Protein AF-A0A962D703-F1 (afdb_monomer)

Radius of gyration: 37.13 Å; Cα contacts (8 Å, |Δi|>4): 182; chains: 1; bounding box: 87×56×111 Å

pLDDT: mean 84.3, std 17.63, range [35.53, 98.06]

Solvent-accessible surface area (backbone atoms only — not comparable to full-atom values): 10700 Å² total; per-residue (Å²): 137,82,91,79,90,77,92,74,90,76,80,84,73,82,83,79,80,81,77,75,77,74,80,78,78,78,74,79,71,78,76,78,73,70,77,76,71,53,93,54,51,78,50,47,70,94,54,87,57,86,55,44,59,60,55,74,54,77,71,56,49,80,66,53,48,50,53,48,51,54,49,54,49,58,37,63,40,61,44,37,59,68,88,46,100,51,66,92,37,37,74,44,59,63,52,34,76,64,50,27,58,38,53,37,25,52,51,61,36,81,52,53,75,51,93,36,51,86,43,64,65,55,35,54,80,54,73,48,57,40,88,42,68,96,78,53,52,76,26,69,33,88,98,52,42,54,44,60,26,60,32,44,43,92,97,43,79,39,77,46,87,77,63,49,82,87,131

Sequence (167 aa):
MAICAMLGLFLAQPAQSDAGSAPASVARQPVAKPDPLPAGGGLTHGLSNQNAFAMPSPNLSGADLRTFAIGNRLFNTRWITAPASVQQFDGLGPTFNRNACSGCHLRDGRGRPPAGPHEPLDSSLLRVSLPGSNGSAPVAVPGYGWQINDRAIEGVPAEARIRIHWV

Mean predicted aligned error: 12.63 Å

Secondary structure (DSSP, 8-state):
------------PPPP-----PPP-------PPPPPPPTTGGG--S--STTGGGSPPTT--HHHHHHHHHHHHHHHPPPBPSSPSSGGGB---SEES-SSHHHHSGGGS-----SSTTS--SS---B--BPPSTT--SBPBTTTBTB---EE-TTS--S--------

Structure (mmCIF, N/CA/C/O backbone):
data_AF-A0A962D703-F1
#
_entry.id   AF-A0A962D703-F1
#
loop_
_atom_site.group_PDB
_atom_site.id
_atom_site.type_symbol
_atom_site.label_atom_id
_atom_site.label_alt_id
_atom_site.label_comp_id
_atom_site.label_asym_id
_atom_site.label_entity_id
_atom_site.label_seq_id
_atom_site.pdbx_PDB_ins_code
_atom_site.Cartn_x
_atom_site.Cartn_y
_atom_site.Cartn_z
_atom_site.occupancy
_atom_site.B_iso_or_equiv
_atom_site.auth_seq_id
_atom_site.auth_comp_id
_atom_site.auth_asym_id
_atom_site.auth_atom_id
_atom_site.pdbx_PDB_model_num
ATOM 1 N N . MET A 1 1 ? -66.305 -22.303 -90.348 1.00 40.12 1 MET A N 1
ATOM 2 C CA . MET A 1 1 ? -66.438 -23.609 -91.023 1.00 40.12 1 MET A CA 1
ATOM 3 C C . MET A 1 1 ? -65.872 -24.663 -90.083 1.00 40.12 1 MET A C 1
ATOM 5 O O . MET A 1 1 ? -64.759 -24.473 -89.622 1.00 40.12 1 MET A O 1
ATOM 9 N N . ALA A 1 2 ? -66.681 -25.679 -89.768 1.00 44.78 2 ALA A N 1
ATOM 10 C CA . ALA A 1 2 ? -66.354 -26.926 -89.065 1.00 44.78 2 ALA A C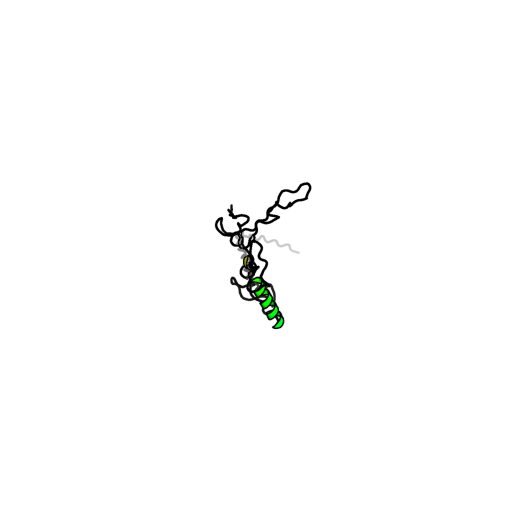A 1
ATOM 11 C C . ALA A 1 2 ? -65.736 -26.841 -87.651 1.00 44.78 2 ALA A C 1
ATOM 13 O O . ALA A 1 2 ? -64.527 -26.894 -87.453 1.00 44.78 2 ALA A O 1
ATOM 14 N N . ILE A 1 3 ? -66.638 -26.835 -86.667 1.00 35.53 3 ILE A N 1
ATOM 15 C CA . ILE A 1 3 ? -66.447 -27.468 -85.358 1.00 35.53 3 ILE A CA 1
ATOM 16 C C . ILE A 1 3 ? -66.307 -28.978 -85.610 1.00 35.53 3 ILE A C 1
ATOM 18 O O . ILE A 1 3 ? -67.204 -29.567 -86.211 1.00 35.53 3 ILE A O 1
ATOM 22 N N . CYS A 1 4 ? -65.216 -29.602 -85.164 1.00 38.44 4 CYS A N 1
ATOM 23 C CA . CYS A 1 4 ? -65.094 -31.058 -85.115 1.00 38.44 4 CYS A CA 1
ATOM 24 C C . CYS A 1 4 ? -64.735 -31.463 -83.685 1.00 38.44 4 CYS A C 1
ATOM 26 O O . CYS A 1 4 ? -63.622 -31.241 -83.211 1.00 38.44 4 CYS A O 1
ATOM 28 N N . ALA A 1 5 ? -65.737 -31.989 -82.988 1.00 42.56 5 ALA A N 1
ATOM 29 C CA . ALA A 1 5 ? -65.605 -32.614 -81.688 1.00 42.56 5 ALA A CA 1
A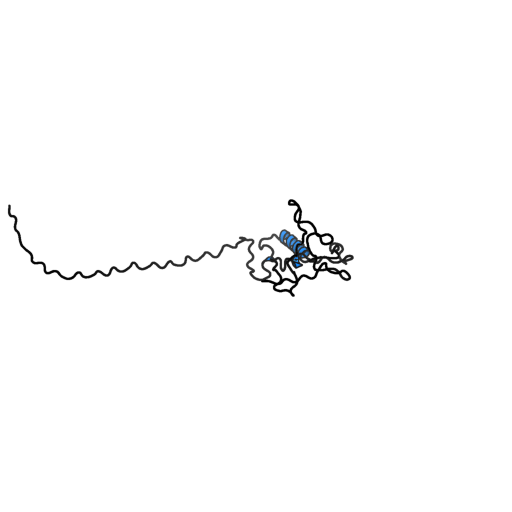TOM 30 C C . ALA A 1 5 ? -64.977 -34.000 -81.861 1.00 42.56 5 ALA A C 1
ATOM 32 O O . ALA A 1 5 ? -65.468 -34.783 -82.671 1.00 42.56 5 ALA A O 1
ATOM 33 N N . MET A 1 6 ? -63.965 -34.336 -81.060 1.00 45.03 6 MET A N 1
ATOM 34 C CA . MET A 1 6 ? -63.690 -35.731 -80.726 1.00 45.03 6 MET A CA 1
ATOM 35 C C . MET A 1 6 ? -63.388 -35.883 -79.239 1.00 45.03 6 MET A C 1
ATOM 37 O O . MET A 1 6 ? -62.447 -35.320 -78.686 1.00 45.03 6 MET A O 1
ATOM 41 N N . LEU A 1 7 ? -64.281 -36.658 -78.634 1.00 48.16 7 LEU A N 1
ATOM 42 C CA . LEU A 1 7 ? -64.272 -37.211 -77.295 1.00 48.16 7 LEU A CA 1
ATOM 43 C C . LEU A 1 7 ? -63.045 -38.129 -77.154 1.00 48.16 7 LEU A C 1
ATOM 45 O O . LEU A 1 7 ? -62.994 -39.196 -77.762 1.00 48.16 7 LEU A O 1
ATOM 49 N N . GLY A 1 8 ? -62.052 -37.710 -76.372 1.00 44.00 8 GLY A N 1
ATOM 50 C CA . GLY A 1 8 ? -60.909 -38.537 -75.989 1.00 44.00 8 GLY A CA 1
ATOM 51 C C . GLY A 1 8 ? -61.083 -39.037 -74.560 1.00 44.00 8 GLY A C 1
ATOM 52 O O . GLY A 1 8 ? -60.985 -38.258 -73.616 1.00 44.00 8 GLY A O 1
ATOM 53 N N . LEU A 1 9 ? -61.359 -40.331 -74.412 1.00 45.44 9 LEU A N 1
ATOM 54 C CA . LEU A 1 9 ? -61.394 -41.054 -73.143 1.00 45.44 9 LEU A CA 1
ATOM 55 C C . LEU A 1 9 ? -59.988 -41.047 -72.515 1.00 45.44 9 LEU A C 1
ATOM 57 O O . LEU A 1 9 ? -59.121 -41.812 -72.929 1.00 45.44 9 LEU A O 1
ATOM 61 N N . PHE A 1 10 ? -59.753 -40.177 -71.532 1.00 45.44 10 PHE A N 1
ATOM 62 C CA . PHE A 1 10 ? -58.513 -40.166 -70.756 1.00 45.44 10 PHE A CA 1
ATOM 63 C C . PHE A 1 10 ? -58.664 -41.050 -69.517 1.00 45.44 10 PHE A C 1
ATOM 65 O O . PHE A 1 10 ? -59.371 -40.716 -68.567 1.00 45.44 10 PHE A O 1
ATOM 72 N N . LEU A 1 11 ? -57.979 -42.194 -69.540 1.00 44.59 11 LEU A N 1
ATOM 73 C CA . LEU A 1 11 ? -57.711 -43.006 -68.358 1.00 44.59 11 LEU A CA 1
ATOM 74 C C . LEU A 1 11 ? -56.789 -42.203 -67.430 1.00 44.59 11 LEU A C 1
ATOM 76 O O . LEU A 1 11 ? -55.675 -41.847 -67.814 1.00 44.59 11 LEU A O 1
ATOM 80 N N . ALA A 1 12 ? -57.259 -41.896 -66.223 1.00 43.34 12 ALA A N 1
ATOM 81 C CA . ALA A 1 12 ? -56.469 -41.203 -65.214 1.00 43.34 12 ALA A CA 1
ATOM 82 C C . ALA A 1 12 ? -55.300 -42.095 -64.759 1.00 43.34 12 ALA A C 1
ATOM 84 O O . ALA A 1 12 ? -55.505 -43.113 -64.099 1.00 43.34 12 ALA A O 1
ATOM 85 N N . GLN A 1 13 ? -54.071 -41.718 -65.118 1.00 52.03 13 GLN A N 1
ATOM 86 C CA . GLN A 1 13 ? -52.864 -42.273 -64.507 1.00 52.03 13 GLN A CA 1
ATOM 87 C C . GLN A 1 13 ? -52.641 -41.603 -63.140 1.00 52.03 13 GLN A C 1
ATOM 89 O O . GLN A 1 13 ? -52.874 -40.397 -63.015 1.00 52.03 13 GLN A O 1
ATOM 94 N N . PRO A 1 14 ? -52.205 -42.345 -62.107 1.00 45.25 14 PRO A N 1
ATOM 95 C CA . PRO A 1 14 ? -51.942 -41.761 -60.801 1.00 45.25 14 PRO A CA 1
ATOM 96 C C . PRO A 1 14 ? -50.762 -40.790 -60.894 1.00 45.25 14 PRO A C 1
ATOM 98 O O . PRO A 1 14 ? -49.758 -41.070 -61.551 1.00 45.25 14 PRO A O 1
ATOM 101 N N . ALA A 1 15 ? -50.907 -39.643 -60.231 1.00 49.22 15 ALA A N 1
ATOM 102 C CA . ALA A 1 15 ? -49.885 -38.614 -60.140 1.00 49.22 15 ALA A CA 1
ATOM 103 C C . ALA A 1 15 ? -48.590 -39.200 -59.555 1.00 49.22 15 ALA A C 1
ATOM 105 O O . ALA A 1 15 ? -48.575 -39.695 -58.427 1.00 49.22 15 ALA A O 1
ATOM 106 N N . GLN A 1 16 ? -47.508 -39.144 -60.330 1.00 51.03 16 GLN A N 1
ATOM 107 C CA . GLN A 1 16 ? -46.164 -39.377 -59.817 1.00 51.03 16 GLN A CA 1
ATOM 108 C C . GLN A 1 16 ? -45.813 -38.178 -58.936 1.00 51.03 16 GLN A C 1
ATOM 110 O O . GLN A 1 16 ? -45.828 -37.036 -59.386 1.00 51.03 16 GLN A O 1
ATOM 115 N N . SER A 1 17 ? -45.584 -38.431 -57.651 1.00 52.34 17 SER A N 1
ATOM 116 C CA . SER A 1 17 ? -45.113 -37.415 -56.721 1.00 52.34 17 SER A CA 1
ATOM 117 C C . SER A 1 17 ? -43.660 -37.087 -57.053 1.00 52.34 17 SER A C 1
ATOM 119 O O . SER A 1 17 ? -42.767 -37.880 -56.741 1.00 52.34 17 SER A O 1
ATOM 121 N N . ASP A 1 18 ? -43.425 -35.929 -57.662 1.00 48.00 18 ASP A N 1
ATOM 122 C CA . ASP A 1 18 ? -42.088 -35.358 -57.783 1.00 48.00 18 ASP A CA 1
ATOM 123 C C . ASP A 1 18 ? -41.572 -35.050 -56.374 1.00 48.00 18 ASP A C 1
ATOM 125 O O . ASP A 1 18 ? -41.954 -34.066 -55.734 1.00 48.00 18 ASP A O 1
ATOM 129 N N . ALA A 1 19 ? -40.722 -35.937 -55.858 1.00 47.38 19 ALA A N 1
ATOM 130 C CA . ALA A 1 19 ? -39.962 -35.694 -54.647 1.00 47.38 19 ALA A CA 1
ATOM 131 C C . ALA A 1 19 ? -38.994 -34.535 -54.923 1.00 47.38 19 ALA A C 1
ATOM 133 O O . ALA A 1 19 ? -37.887 -34.732 -55.421 1.00 47.38 19 ALA A O 1
ATOM 134 N N . GLY A 1 20 ? -39.438 -33.313 -54.629 1.00 44.25 20 GLY A N 1
ATOM 135 C CA . GLY A 1 20 ? -38.598 -32.126 -54.667 1.00 44.25 20 GLY A CA 1
ATOM 136 C C . GLY A 1 20 ? -37.383 -32.335 -53.769 1.00 44.25 20 GLY A C 1
ATOM 137 O O . GLY A 1 20 ? -37.509 -32.451 -52.550 1.00 44.25 20 GLY A O 1
ATOM 138 N N . SER A 1 21 ? -36.198 -32.404 -54.371 1.00 56.66 21 SER A N 1
ATOM 139 C CA . SER A 1 21 ? -34.938 -32.410 -53.639 1.00 56.66 21 SER A CA 1
ATOM 140 C C . SER A 1 21 ? -34.839 -31.115 -52.837 1.00 56.66 21 SER A C 1
ATOM 142 O O . SER A 1 21 ? -34.785 -30.028 -53.418 1.00 56.66 21 SER A O 1
ATOM 144 N N . ALA A 1 22 ? -34.831 -31.225 -51.508 1.00 54.69 22 ALA A N 1
ATOM 145 C CA . ALA A 1 22 ? -34.565 -30.095 -50.630 1.00 54.69 22 ALA A CA 1
ATOM 146 C C . ALA A 1 22 ? -33.253 -29.404 -51.056 1.00 54.69 22 ALA A C 1
ATOM 148 O O . ALA A 1 22 ? -32.290 -30.101 -51.396 1.00 54.69 22 ALA A O 1
ATOM 149 N N . PRO A 1 23 ? -33.179 -28.059 -51.053 1.00 51.66 23 PRO A N 1
ATOM 150 C CA . PRO A 1 23 ? -31.940 -27.378 -51.388 1.00 51.66 23 PRO A CA 1
ATOM 151 C C . PRO A 1 23 ? -30.864 -27.803 -50.388 1.00 51.66 23 PRO A C 1
ATOM 153 O O . PRO A 1 23 ? -31.074 -27.750 -49.174 1.00 51.66 23 PRO A O 1
ATOM 156 N N . ALA A 1 24 ? -29.718 -28.246 -50.907 1.00 60.62 24 ALA A N 1
ATOM 157 C CA . ALA A 1 24 ? -28.566 -28.584 -50.088 1.00 60.62 24 ALA A CA 1
ATOM 158 C C . ALA A 1 24 ? -28.235 -27.388 -49.187 1.00 60.62 24 ALA A C 1
ATOM 160 O O . ALA A 1 24 ? -27.993 -26.279 -49.672 1.00 60.62 24 ALA A O 1
ATOM 161 N N . SER A 1 25 ? -28.249 -27.599 -47.869 1.00 59.47 25 SER A N 1
ATOM 162 C CA . SER A 1 25 ? -27.827 -26.575 -46.925 1.00 59.47 25 SER A CA 1
ATOM 163 C C . SER A 1 25 ? -26.371 -26.233 -47.225 1.00 59.47 25 SER A C 1
ATOM 165 O O . SER A 1 25 ? -25.4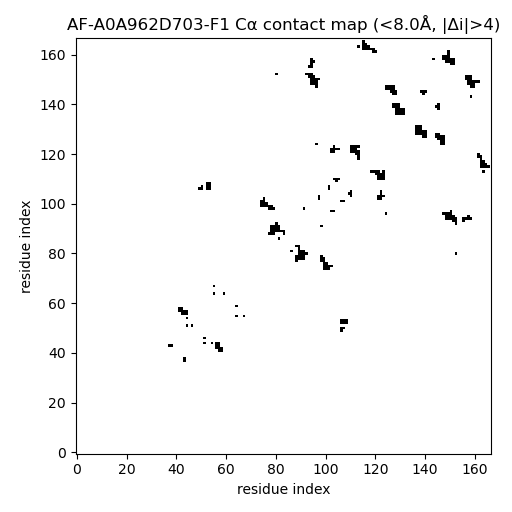85 -27.064 -47.018 1.00 59.47 25 SER A O 1
ATOM 167 N N . VAL A 1 26 ? -26.112 -25.022 -47.715 1.00 59.97 26 VAL A N 1
ATOM 168 C CA . VAL A 1 26 ? -24.750 -24.493 -47.775 1.00 59.97 26 VAL A CA 1
ATOM 169 C C . VAL A 1 26 ? -24.280 -24.387 -46.331 1.00 59.97 26 VAL A C 1
ATOM 171 O O . VAL A 1 26 ? -24.700 -23.495 -45.592 1.00 59.97 26 VAL A O 1
ATOM 174 N N . ALA A 1 27 ? -23.457 -25.343 -45.904 1.00 62.00 27 ALA A N 1
ATOM 175 C CA . ALA A 1 27 ? -22.803 -25.277 -44.613 1.00 62.00 27 ALA A CA 1
ATOM 176 C C . ALA A 1 27 ? -22.043 -23.948 -44.557 1.00 62.00 27 ALA A C 1
ATOM 178 O O . ALA A 1 27 ? -21.175 -23.688 -45.395 1.00 62.00 27 ALA A O 1
ATOM 179 N N . ARG A 1 28 ? -22.397 -23.081 -43.600 1.00 62.53 28 ARG A N 1
ATOM 180 C CA . ARG A 1 28 ? -21.613 -21.878 -43.320 1.00 62.53 28 ARG A CA 1
ATOM 181 C C . ARG A 1 28 ? -20.213 -22.342 -42.943 1.00 62.53 28 ARG A C 1
ATOM 183 O O . ARG A 1 28 ? -20.011 -22.871 -41.853 1.00 62.53 28 ARG A O 1
ATOM 190 N N . GLN A 1 29 ? -19.268 -22.152 -43.858 1.00 57.84 29 GLN A N 1
ATOM 191 C CA . GLN A 1 29 ? -17.848 -22.227 -43.550 1.00 57.84 29 GLN A CA 1
ATOM 192 C C . GLN A 1 29 ? -17.607 -21.288 -42.360 1.00 57.84 29 GLN A C 1
ATOM 194 O O . GLN A 1 29 ? -18.036 -20.128 -42.424 1.00 57.84 29 GLN A O 1
ATOM 199 N N . PRO A 1 30 ? -16.999 -21.755 -41.257 1.00 58.28 30 PRO A N 1
ATOM 200 C CA . PRO A 1 30 ? -16.626 -20.856 -40.185 1.00 58.28 30 PRO A CA 1
ATOM 201 C C . PRO A 1 30 ? -15.665 -19.833 -40.781 1.00 58.28 30 PRO A C 1
ATOM 203 O O . PRO A 1 30 ? -14.587 -20.181 -41.258 1.00 58.28 30 PRO A O 1
ATOM 206 N N . VAL A 1 31 ? -16.084 -18.567 -40.801 1.00 65.19 31 VAL A N 1
ATOM 207 C CA . VAL A 1 31 ? -15.182 -17.464 -41.122 1.00 65.19 31 VAL A CA 1
ATOM 208 C C . VAL A 1 31 ? -14.062 -17.547 -40.096 1.00 65.19 31 VAL A C 1
ATOM 210 O O . VAL A 1 31 ? -14.320 -17.415 -38.897 1.00 65.19 31 VAL A O 1
ATOM 213 N N . ALA A 1 32 ? -12.842 -17.832 -40.557 1.00 61.66 32 ALA A N 1
ATOM 214 C CA . ALA A 1 32 ? -11.668 -17.808 -39.705 1.00 61.66 32 ALA A CA 1
ATOM 215 C C . ALA A 1 32 ? -11.640 -16.443 -39.017 1.00 61.66 32 ALA A C 1
ATOM 217 O O . ALA A 1 32 ? -11.60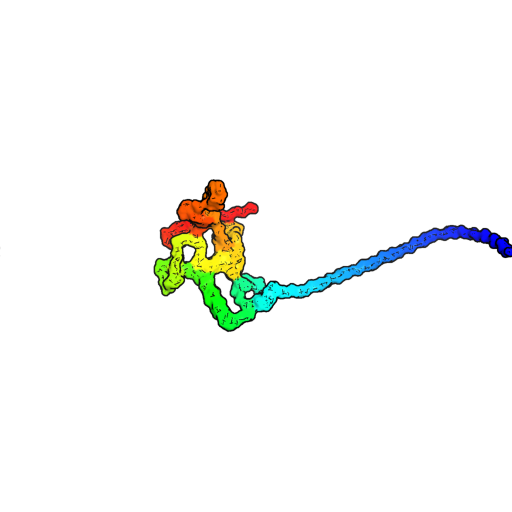3 -15.402 -39.678 1.00 61.66 32 ALA A O 1
ATOM 218 N N . LYS A 1 33 ? -11.746 -16.445 -37.685 1.00 61.34 33 LYS A N 1
ATOM 219 C CA . LYS A 1 33 ? -11.589 -15.220 -36.911 1.00 61.34 33 LYS A CA 1
ATOM 220 C C . LYS A 1 33 ? -10.168 -14.738 -37.215 1.00 61.34 33 LYS A C 1
ATOM 222 O O . LYS A 1 33 ? -9.256 -15.547 -37.045 1.00 61.34 33 LYS A O 1
ATOM 227 N N . PRO A 1 34 ? -9.967 -13.499 -37.696 1.00 61.59 34 PRO A N 1
ATOM 228 C CA . PRO A 1 34 ? -8.621 -12.963 -37.819 1.00 61.59 34 PRO A CA 1
ATOM 229 C C . PRO A 1 34 ? -7.918 -13.167 -36.482 1.00 61.59 34 PRO A C 1
ATOM 231 O O . PRO A 1 34 ? -8.574 -13.010 -35.440 1.00 61.59 34 PRO A O 1
ATOM 234 N N . ASP A 1 35 ? -6.632 -13.525 -36.508 1.00 65.94 35 ASP A N 1
ATOM 235 C CA . ASP A 1 35 ? -5.834 -13.529 -35.286 1.00 65.94 35 ASP A CA 1
ATOM 236 C C . ASP A 1 35 ? -6.115 -12.210 -34.562 1.00 65.94 35 ASP A C 1
ATOM 238 O O . ASP A 1 35 ? -6.038 -11.149 -35.200 1.00 65.94 35 ASP A O 1
ATOM 242 N N . PRO A 1 36 ? -6.563 -12.248 -33.292 1.00 70.19 36 PRO A N 1
ATOM 243 C CA . PRO A 1 36 ? -6.951 -11.034 -32.605 1.00 70.19 36 PRO A CA 1
ATOM 244 C C . PRO A 1 36 ? -5.779 -10.066 -32.680 1.00 70.19 36 PRO A C 1
ATOM 246 O O . PRO A 1 36 ? -4.681 -10.395 -32.227 1.00 70.19 36 PRO A O 1
ATOM 249 N N . LEU A 1 37 ? -6.002 -8.893 -33.281 1.00 77.00 37 LEU A N 1
ATOM 250 C CA . LEU A 1 37 ? -4.994 -7.844 -33.266 1.00 77.00 37 LEU A CA 1
ATOM 251 C C . LEU A 1 37 ? -4.557 -7.642 -31.808 1.00 77.00 37 LEU A C 1
ATOM 253 O O . LEU A 1 37 ? -5.417 -7.663 -30.917 1.00 77.00 37 LEU A O 1
ATOM 257 N N . PRO A 1 38 ? -3.250 -7.479 -31.541 1.00 84.12 38 PRO A N 1
ATOM 258 C CA . PRO A 1 38 ? -2.766 -7.334 -30.179 1.00 84.12 38 PRO A CA 1
ATOM 259 C C . PRO A 1 38 ? -3.530 -6.206 -29.471 1.00 84.12 38 PRO A C 1
ATOM 261 O O . PRO A 1 38 ? -3.614 -5.097 -30.000 1.00 84.12 38 PRO A O 1
ATOM 264 N N . ALA A 1 39 ? -4.108 -6.482 -28.297 1.00 84.12 39 ALA A N 1
ATOM 265 C CA . ALA A 1 39 ? -5.040 -5.563 -27.630 1.00 84.12 39 ALA A CA 1
ATOM 266 C C . ALA A 1 39 ? -4.423 -4.186 -27.304 1.00 84.12 39 ALA A C 1
ATOM 268 O O . ALA A 1 39 ? -5.144 -3.197 -27.214 1.00 84.12 39 ALA A O 1
ATOM 269 N N . GLY A 1 40 ? -3.094 -4.118 -27.157 1.00 85.56 40 GLY A N 1
ATOM 270 C CA . GLY A 1 40 ? -2.323 -2.884 -26.976 1.00 85.56 40 GLY A CA 1
ATOM 271 C C . GLY A 1 40 ? -1.518 -2.454 -28.210 1.00 85.56 40 GLY A C 1
ATOM 272 O O . GLY A 1 40 ? -0.589 -1.659 -28.080 1.00 85.56 40 GLY A O 1
ATOM 273 N N . GLY A 1 41 ? -1.784 -3.009 -29.397 1.00 89.38 41 GLY A N 1
ATOM 274 C CA . GLY A 1 41 ? -0.965 -2.785 -30.593 1.00 89.38 41 GLY A CA 1
ATOM 275 C C . GLY A 1 41 ? 0.505 -3.143 -30.342 1.00 89.38 41 GLY A C 1
ATOM 276 O O . GLY A 1 41 ? 0.795 -4.167 -29.721 1.00 89.38 41 GLY A O 1
ATOM 277 N N . GLY A 1 42 ? 1.428 -2.269 -30.756 1.00 88.31 42 GLY A N 1
ATOM 278 C CA . GLY A 1 42 ? 2.874 -2.428 -30.530 1.00 88.31 42 GLY A CA 1
ATOM 279 C C . GLY A 1 42 ? 3.325 -2.391 -29.061 1.00 88.31 42 GLY A C 1
ATOM 280 O O . GLY A 1 42 ? 4.491 -2.656 -28.785 1.00 88.31 42 GLY A O 1
ATOM 281 N N . LEU A 1 43 ? 2.420 -2.090 -28.121 1.00 88.38 43 LEU A N 1
ATOM 282 C CA . LEU A 1 43 ? 2.678 -2.161 -26.676 1.00 88.38 43 LEU A CA 1
ATOM 283 C C . LEU A 1 43 ? 2.395 -3.558 -26.100 1.00 88.38 43 LEU A C 1
ATOM 285 O O . LEU A 1 43 ? 2.649 -3.814 -24.925 1.00 88.38 43 LEU A O 1
ATOM 289 N N . THR A 1 44 ? 1.831 -4.466 -26.901 1.00 88.56 44 THR A N 1
ATOM 290 C CA . THR A 1 44 ? 1.451 -5.799 -26.429 1.00 88.56 44 THR A CA 1
ATOM 291 C C . THR A 1 44 ? 2.682 -6.673 -26.255 1.00 88.56 44 THR A C 1
ATOM 293 O O . THR A 1 44 ? 3.423 -6.916 -27.206 1.00 88.56 44 THR A O 1
ATOM 296 N N . HIS A 1 45 ? 2.863 -7.210 -25.052 1.00 89.06 45 HIS A N 1
ATOM 2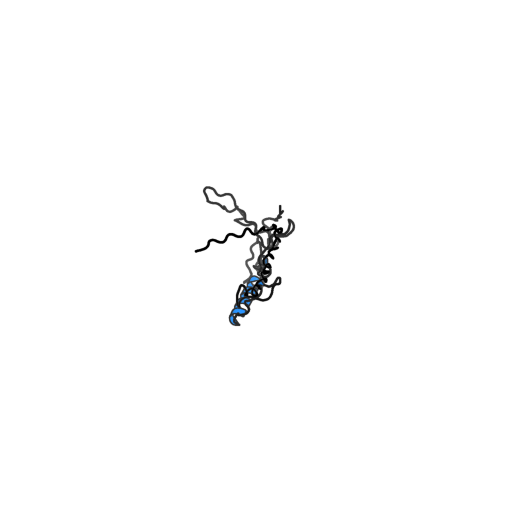97 C CA . HIS A 1 45 ? 3.871 -8.228 -24.798 1.00 89.06 45 HIS A CA 1
ATOM 298 C C . HIS A 1 45 ? 3.307 -9.625 -25.105 1.00 89.06 45 HIS A C 1
ATOM 300 O O . HIS A 1 45 ? 2.204 -9.960 -24.681 1.00 89.06 45 HIS A O 1
ATOM 306 N N . GLY A 1 46 ? 4.074 -10.480 -25.790 1.00 88.19 46 GLY A N 1
ATOM 307 C CA . GLY A 1 46 ? 3.667 -11.862 -26.104 1.00 88.19 46 GLY A CA 1
ATOM 308 C C . GLY A 1 46 ? 3.754 -12.844 -24.925 1.00 88.19 46 GLY A C 1
ATOM 309 O O . GLY A 1 46 ? 3.589 -14.045 -25.107 1.00 88.19 46 GLY A O 1
ATOM 310 N N . LEU A 1 47 ? 4.053 -12.355 -23.718 1.00 89.94 47 LEU A N 1
ATOM 311 C CA . LEU A 1 47 ? 4.217 -13.196 -22.533 1.00 89.94 47 LEU A CA 1
ATOM 312 C C . LEU A 1 47 ? 2.865 -13.331 -21.841 1.00 89.94 47 LEU A C 1
ATOM 314 O O . LEU A 1 47 ? 2.291 -12.332 -21.426 1.00 89.94 47 LEU A O 1
ATOM 318 N N . SER A 1 48 ? 2.383 -14.560 -21.682 1.00 90.25 48 SER A N 1
ATOM 319 C CA . SER A 1 48 ? 1.055 -14.853 -21.127 1.00 90.25 48 SER A CA 1
ATOM 320 C C . SER A 1 48 ? 1.103 -15.587 -19.783 1.00 90.25 48 SER A C 1
ATOM 322 O O . SER A 1 48 ? 0.149 -16.264 -19.407 1.00 90.25 48 SER A O 1
ATOM 324 N N . ASN A 1 49 ? 2.226 -15.508 -19.068 1.00 91.88 49 ASN A N 1
ATOM 325 C CA . ASN A 1 49 ? 2.382 -16.131 -17.755 1.00 91.88 49 ASN A CA 1
ATOM 326 C C . ASN A 1 49 ? 2.170 -15.113 -16.621 1.00 91.88 49 ASN A C 1
ATOM 328 O O . ASN A 1 49 ? 1.827 -13.955 -16.839 1.00 91.88 49 ASN A O 1
ATOM 332 N N . GLN A 1 50 ? 2.417 -15.540 -15.386 1.00 90.25 50 GLN A N 1
ATOM 333 C CA . GLN A 1 50 ? 2.290 -14.710 -14.185 1.00 90.25 50 GLN A CA 1
ATOM 334 C C . GLN A 1 50 ? 3.091 -13.396 -14.162 1.00 90.25 50 GLN A C 1
ATOM 336 O O . GLN A 1 50 ? 2.830 -12.570 -13.295 1.00 90.25 50 GLN A O 1
ATOM 341 N N . ASN A 1 51 ? 4.070 -13.215 -15.050 1.00 91.06 51 ASN A N 1
ATOM 342 C CA . ASN A 1 51 ? 4.891 -12.007 -15.133 1.00 91.06 51 ASN A CA 1
ATOM 343 C C . ASN A 1 51 ? 4.451 -11.088 -16.285 1.00 91.06 51 ASN A C 1
ATOM 345 O O . ASN A 1 51 ? 5.135 -10.110 -16.562 1.00 91.06 51 ASN A O 1
ATOM 349 N N . ALA A 1 52 ? 3.341 -11.389 -16.970 1.00 91.12 52 ALA A N 1
ATOM 350 C CA . ALA A 1 52 ? 2.879 -10.630 -18.133 1.00 91.12 52 ALA A CA 1
ATOM 351 C C . ALA A 1 52 ? 2.747 -9.122 -17.855 1.00 91.12 52 ALA A C 1
ATOM 353 O O . ALA A 1 52 ? 3.140 -8.312 -18.689 1.00 91.12 52 ALA A O 1
ATOM 354 N N . PHE A 1 53 ? 2.252 -8.750 -16.670 1.00 90.88 53 PHE A N 1
ATOM 355 C CA . PHE A 1 53 ? 2.067 -7.351 -16.269 1.00 90.88 53 PHE A CA 1
ATOM 356 C C . PHE A 1 53 ? 3.346 -6.663 -15.776 1.00 90.88 53 PHE A C 1
ATOM 358 O O . PHE A 1 53 ? 3.385 -5.439 -15.720 1.00 90.88 53 PHE A O 1
ATOM 365 N N . ALA A 1 54 ? 4.392 -7.430 -15.466 1.00 91.62 54 ALA A N 1
ATOM 366 C CA . ALA A 1 54 ? 5.673 -6.905 -14.997 1.00 91.62 54 ALA A CA 1
ATOM 367 C C . ALA A 1 54 ? 6.605 -6.480 -16.140 1.00 91.62 54 ALA A C 1
ATOM 369 O O . ALA A 1 54 ? 7.691 -5.942 -15.910 1.00 91.62 54 ALA A O 1
ATOM 370 N N . MET A 1 55 ? 6.218 -6.763 -17.386 1.00 92.94 55 MET A N 1
ATOM 371 C CA . MET A 1 55 ? 7.044 -6.453 -18.542 1.00 92.94 55 MET A CA 1
ATOM 372 C C . MET A 1 55 ? 6.931 -4.970 -18.914 1.00 92.94 55 MET A C 1
ATOM 374 O O . MET A 1 55 ? 5.819 -4.441 -18.988 1.00 92.94 55 MET A O 1
ATOM 378 N N . PRO A 1 56 ? 8.054 -4.292 -19.215 1.00 94.25 56 PRO A N 1
ATOM 379 C CA . PRO A 1 56 ? 7.994 -2.987 -19.857 1.00 94.25 56 PRO A CA 1
ATOM 380 C C . PRO A 1 56 ? 7.350 -3.102 -21.240 1.00 94.25 56 PRO A C 1
ATOM 382 O O . PRO A 1 56 ? 7.372 -4.165 -21.869 1.00 94.25 56 PRO A O 1
ATOM 385 N N . SER A 1 57 ? 6.843 -1.980 -21.754 1.00 93.06 57 SER A N 1
ATOM 386 C CA . SER A 1 57 ? 6.381 -1.936 -23.140 1.00 93.06 57 SER A CA 1
ATOM 387 C C . SER A 1 57 ? 7.528 -2.310 -24.103 1.00 93.06 57 SER A C 1
ATOM 389 O O . SER A 1 57 ? 8.634 -1.781 -23.950 1.00 93.06 57 SER A O 1
ATOM 391 N N . PRO A 1 58 ? 7.312 -3.179 -25.110 1.00 92.69 58 PRO A N 1
ATOM 392 C CA . PRO A 1 58 ? 8.384 -3.659 -25.992 1.00 92.69 58 PRO A CA 1
ATOM 393 C C . PRO A 1 58 ? 9.086 -2.568 -26.811 1.00 92.69 58 PRO A C 1
ATOM 395 O O . PRO A 1 58 ? 10.202 -2.763 -27.282 1.00 92.69 58 PRO A O 1
ATOM 398 N N . ASN A 1 59 ? 8.427 -1.427 -27.003 1.00 92.94 59 ASN A N 1
ATOM 399 C CA . ASN A 1 59 ? 8.884 -0.320 -27.839 1.00 92.94 59 ASN A CA 1
ATOM 400 C C . ASN A 1 59 ? 9.428 0.880 -27.040 1.00 92.94 59 ASN A C 1
ATOM 402 O O . ASN A 1 59 ? 9.554 1.966 -27.608 1.00 92.94 59 ASN A O 1
ATOM 406 N N . LEU A 1 60 ? 9.713 0.724 -25.739 1.00 95.25 60 LEU A N 1
ATOM 407 C CA . LEU A 1 60 ? 10.321 1.801 -24.953 1.00 95.25 60 LEU A CA 1
ATOM 408 C C . LEU A 1 60 ? 11.694 2.184 -25.518 1.00 95.25 60 LEU A C 1
ATOM 410 O O . LEU A 1 60 ? 12.506 1.325 -25.866 1.00 95.25 60 LEU A O 1
ATOM 414 N N . SER A 1 61 ? 11.983 3.487 -25.547 1.00 96.75 61 SER A N 1
ATOM 415 C CA . SER A 1 61 ? 13.337 3.960 -25.829 1.00 96.75 61 SER A CA 1
ATOM 416 C C . SER A 1 61 ? 14.302 3.518 -24.721 1.00 96.75 61 SER A C 1
ATOM 418 O O . SER A 1 61 ? 13.897 3.208 -23.599 1.00 96.75 61 SER A O 1
ATOM 420 N N . GLY A 1 62 ? 15.611 3.555 -24.983 1.00 97.50 62 GLY A N 1
ATOM 421 C CA . GLY A 1 62 ? 16.601 3.256 -23.943 1.00 97.50 62 GLY A CA 1
ATOM 422 C C . GLY A 1 62 ? 16.521 4.198 -22.730 1.00 97.50 62 GLY A C 1
ATOM 423 O O . GLY A 1 62 ? 16.862 3.792 -21.621 1.00 97.50 62 GLY A O 1
ATOM 424 N N . ALA A 1 63 ? 16.066 5.443 -22.915 1.00 97.94 63 ALA A N 1
ATOM 425 C CA . ALA A 1 63 ? 15.838 6.378 -21.814 1.00 97.94 63 ALA A CA 1
ATOM 426 C C . ALA A 1 63 ? 14.587 6.005 -21.006 1.00 97.94 63 ALA A C 1
ATOM 428 O O . ALA A 1 63 ? 14.660 5.929 -19.780 1.00 97.94 63 ALA A O 1
ATOM 429 N N . ASP A 1 64 ? 13.484 5.683 -21.680 1.00 97.69 64 ASP A N 1
ATOM 430 C CA . ASP A 1 64 ? 12.237 5.291 -21.017 1.00 97.69 64 ASP A CA 1
ATOM 431 C C . ASP A 1 64 ? 12.372 3.955 -20.294 1.00 97.69 64 ASP A C 1
ATOM 433 O O . ASP A 1 64 ? 11.834 3.786 -19.204 1.00 97.69 64 ASP A O 1
ATOM 437 N N . LEU A 1 65 ? 13.155 3.022 -20.842 1.00 97.31 65 LEU A N 1
ATOM 438 C CA . LEU A 1 65 ? 13.446 1.754 -20.183 1.00 97.31 65 LEU A CA 1
ATOM 439 C C . LEU A 1 65 ? 14.219 1.962 -18.871 1.00 97.31 65 LEU A C 1
ATOM 441 O O . LEU A 1 65 ? 13.960 1.268 -17.888 1.00 97.31 65 LEU A O 1
ATOM 445 N N . ARG A 1 66 ? 15.131 2.947 -18.817 1.00 98.06 66 ARG A N 1
ATOM 446 C CA . ARG A 1 66 ? 15.799 3.333 -17.560 1.00 98.06 66 ARG A CA 1
ATOM 447 C C . ARG A 1 66 ? 14.807 3.927 -16.564 1.00 98.06 66 ARG A C 1
ATOM 449 O O . ARG A 1 66 ? 14.835 3.544 -15.397 1.00 98.06 66 ARG A O 1
ATOM 456 N N . THR A 1 67 ? 13.918 4.810 -17.015 1.00 98.06 67 THR A N 1
ATOM 457 C CA . THR A 1 67 ? 12.857 5.384 -16.172 1.00 98.06 67 THR A CA 1
ATOM 458 C C . THR A 1 67 ? 11.940 4.294 -15.615 1.00 98.06 67 THR A C 1
ATOM 460 O O . THR A 1 67 ? 11.699 4.249 -14.408 1.00 98.06 67 THR A O 1
ATOM 463 N N . PHE A 1 68 ? 11.506 3.357 -16.464 1.00 96.94 68 PHE A N 1
ATOM 464 C CA . PHE A 1 68 ? 10.738 2.183 -16.058 1.00 96.94 68 PHE A CA 1
ATOM 465 C C . PHE A 1 68 ? 11.489 1.361 -15.009 1.00 96.94 68 PHE A C 1
ATOM 467 O O . PHE A 1 68 ? 10.918 1.033 -13.975 1.00 96.94 68 PHE A O 1
ATOM 474 N N . ALA A 1 69 ? 12.774 1.067 -15.223 1.00 97.19 69 ALA A N 1
ATOM 475 C CA . ALA A 1 69 ? 13.564 0.268 -14.289 1.00 97.19 69 ALA A CA 1
ATOM 476 C C . ALA A 1 69 ? 13.688 0.927 -12.902 1.00 97.19 69 ALA A C 1
ATOM 478 O O . ALA A 1 69 ? 13.614 0.234 -11.885 1.00 97.19 69 ALA A O 1
ATOM 479 N N . ILE A 1 70 ? 13.834 2.256 -12.846 1.00 96.75 70 ILE A N 1
ATOM 480 C CA . ILE A 1 70 ? 13.851 3.015 -11.585 1.00 96.75 70 ILE A CA 1
ATOM 481 C C . ILE A 1 70 ? 12.491 2.919 -10.883 1.00 96.75 70 ILE A C 1
ATOM 483 O O . ILE A 1 70 ? 12.441 2.603 -9.693 1.00 96.75 70 ILE A O 1
ATOM 487 N N . GLY A 1 71 ? 11.394 3.139 -11.614 1.00 96.06 71 GLY A N 1
ATOM 488 C CA . GLY A 1 71 ? 10.037 3.030 -11.074 1.00 96.06 71 GLY A CA 1
ATOM 489 C C . GLY A 1 71 ? 9.722 1.620 -10.572 1.00 96.06 71 GLY A C 1
ATOM 490 O O . GLY A 1 71 ? 9.266 1.456 -9.444 1.00 96.06 71 GLY A O 1
ATOM 491 N N . ASN A 1 72 ? 10.059 0.598 -11.360 1.00 96.12 72 ASN A N 1
ATOM 492 C CA . ASN A 1 72 ? 9.901 -0.806 -10.991 1.00 96.12 72 ASN A CA 1
ATOM 493 C C . ASN A 1 72 ? 10.712 -1.160 -9.736 1.00 96.12 72 ASN A C 1
ATOM 495 O O . ASN A 1 72 ? 10.233 -1.885 -8.864 1.00 96.12 72 ASN A O 1
ATOM 499 N N . ARG A 1 73 ? 11.930 -0.616 -9.593 1.00 95.31 73 ARG A N 1
ATOM 500 C CA . ARG A 1 73 ? 12.710 -0.781 -8.362 1.00 95.31 73 ARG A CA 1
ATOM 501 C C . ARG A 1 73 ? 11.966 -0.195 -7.166 1.00 95.31 73 ARG A C 1
ATOM 503 O O . ARG A 1 73 ? 11.780 -0.916 -6.195 1.00 95.31 73 ARG A O 1
ATOM 510 N N . LEU A 1 74 ? 11.517 1.058 -7.251 1.00 94.19 74 LEU A N 1
ATOM 511 C CA . LEU A 1 74 ? 10.780 1.717 -6.168 1.00 94.19 74 LEU A CA 1
ATOM 512 C C . LEU A 1 74 ? 9.497 0.957 -5.799 1.00 94.19 74 LEU A C 1
ATOM 514 O O . LEU A 1 74 ? 9.226 0.750 -4.622 1.00 94.19 74 LEU A O 1
ATOM 518 N N . PHE A 1 75 ? 8.750 0.484 -6.796 1.00 95.56 75 PHE A N 1
ATOM 519 C CA . PHE A 1 75 ? 7.519 -0.288 -6.614 1.00 95.56 75 PHE A CA 1
ATOM 520 C C . PHE A 1 75 ? 7.727 -1.573 -5.797 1.00 95.56 75 PHE A C 1
ATOM 522 O O . PHE A 1 75 ? 6.865 -1.986 -5.015 1.00 95.56 75 PHE A O 1
ATOM 529 N N . ASN A 1 76 ? 8.893 -2.197 -5.969 1.00 94.75 76 ASN A N 1
ATOM 530 C CA . ASN A 1 76 ? 9.288 -3.418 -5.275 1.00 94.75 76 ASN A CA 1
ATOM 531 C C . ASN A 1 76 ? 10.070 -3.166 -3.979 1.00 94.75 76 ASN A C 1
ATOM 533 O O . ASN A 1 76 ? 10.294 -4.101 -3.204 1.00 94.75 76 ASN A O 1
ATOM 537 N N . THR A 1 77 ? 10.497 -1.929 -3.724 1.00 94.38 77 THR A N 1
ATOM 538 C CA . THR A 1 77 ? 11.218 -1.575 -2.504 1.00 94.38 77 THR A CA 1
ATOM 539 C C . THR A 1 77 ? 10.277 -1.584 -1.306 1.00 94.38 77 THR A C 1
ATOM 541 O O . THR A 1 77 ? 9.164 -1.064 -1.353 1.00 94.38 77 THR A O 1
ATOM 544 N N . ARG A 1 78 ? 10.749 -2.181 -0.206 1.00 93.50 78 ARG A N 1
ATOM 545 C CA . ARG A 1 78 ? 10.044 -2.156 1.070 1.00 93.50 78 ARG A CA 1
ATOM 546 C C . ARG A 1 78 ? 10.424 -0.916 1.873 1.00 93.50 78 ARG A C 1
ATOM 548 O O . ARG A 1 78 ? 11.608 -0.679 2.092 1.00 93.50 78 ARG A O 1
ATOM 555 N N . TRP A 1 79 ? 9.421 -0.208 2.366 1.00 93.62 79 TRP A N 1
ATOM 556 C CA . TRP A 1 79 ? 9.530 0.723 3.481 1.00 93.62 79 TRP A CA 1
ATOM 557 C C . TRP A 1 79 ? 9.843 -0.057 4.756 1.00 93.62 79 TRP A C 1
ATOM 559 O O . TRP A 1 79 ? 9.308 -1.151 4.978 1.00 93.62 79 TRP A O 1
ATOM 569 N N . ILE A 1 80 ? 10.710 0.491 5.595 1.00 92.62 80 ILE A N 1
ATOM 570 C CA . ILE A 1 80 ? 11.101 -0.130 6.861 1.00 92.62 80 ILE A CA 1
ATOM 571 C C . ILE A 1 80 ? 11.060 0.892 7.994 1.00 92.62 80 ILE A C 1
ATOM 573 O O . ILE A 1 80 ? 10.914 2.096 7.779 1.00 92.62 80 ILE A O 1
ATOM 577 N N . THR A 1 81 ? 11.089 0.386 9.223 1.00 94.44 81 THR A N 1
ATOM 578 C CA . THR A 1 81 ? 11.137 1.223 10.420 1.00 94.44 81 THR A CA 1
ATOM 579 C C . THR A 1 81 ? 12.430 2.016 10.456 1.00 94.44 81 THR A C 1
ATOM 581 O O . THR A 1 81 ? 13.501 1.454 10.226 1.00 94.44 81 THR A O 1
ATOM 584 N N . ALA A 1 82 ? 12.325 3.293 10.807 1.00 92.06 82 ALA A N 1
ATOM 585 C CA . ALA A 1 82 ? 13.492 4.126 11.026 1.00 92.06 82 ALA A CA 1
ATOM 586 C C . ALA A 1 82 ? 14.222 3.734 12.330 1.00 92.06 82 ALA A C 1
ATOM 588 O O . ALA A 1 82 ? 13.561 3.339 13.296 1.00 92.06 82 ALA A O 1
ATOM 589 N N . PRO A 1 83 ? 15.553 3.906 12.402 1.00 92.00 83 PRO A N 1
ATOM 590 C CA . PRO A 1 83 ? 16.438 4.322 11.312 1.00 92.00 83 PRO A CA 1
ATOM 591 C C . PRO A 1 83 ? 16.888 3.136 10.442 1.00 92.00 83 PRO A C 1
ATOM 593 O O . PRO A 1 83 ? 17.419 2.142 10.943 1.00 92.00 83 PRO A O 1
ATOM 596 N N . ALA A 1 84 ? 16.743 3.263 9.126 1.00 86.38 84 ALA A N 1
ATOM 597 C CA . ALA A 1 84 ? 17.286 2.329 8.150 1.00 86.38 84 ALA A CA 1
ATOM 598 C C . ALA A 1 84 ? 18.708 2.695 7.705 1.00 86.38 84 ALA A C 1
ATOM 600 O O . ALA A 1 84 ? 19.160 3.834 7.813 1.00 86.38 84 ALA A O 1
ATOM 601 N N . SER A 1 85 ? 19.393 1.737 7.073 1.00 87.50 85 SER A N 1
ATOM 602 C CA . SER A 1 85 ? 20.643 2.004 6.345 1.00 87.50 85 SER A CA 1
ATOM 603 C C . SER A 1 85 ? 20.450 2.908 5.119 1.00 87.50 85 SER A C 1
ATOM 605 O O . SER A 1 85 ? 21.407 3.528 4.659 1.00 87.50 85 SER A O 1
ATOM 607 N N . VAL A 1 86 ? 19.222 3.000 4.593 1.00 88.50 86 VAL A N 1
ATOM 608 C CA . VAL A 1 86 ? 18.840 3.891 3.492 1.00 88.50 86 VAL A CA 1
ATOM 609 C C . VAL A 1 86 ? 17.697 4.787 3.958 1.00 88.50 86 VAL A C 1
ATOM 611 O O . VAL A 1 86 ? 16.536 4.387 3.922 1.00 88.50 86 VAL A O 1
ATOM 614 N N . GLN A 1 87 ? 18.034 6.009 4.368 1.00 88.69 87 GLN A N 1
ATOM 615 C CA . GLN A 1 87 ? 17.096 6.962 4.979 1.00 88.69 87 GLN A CA 1
ATOM 616 C C . GLN A 1 87 ? 15.903 7.309 4.078 1.00 88.69 87 GLN A C 1
ATOM 618 O O . GLN A 1 87 ? 14.816 7.601 4.559 1.00 88.69 87 GLN A O 1
ATOM 623 N N . GLN A 1 88 ? 16.067 7.247 2.754 1.00 88.38 88 GLN A N 1
ATOM 624 C CA . GLN A 1 88 ? 14.983 7.511 1.803 1.00 88.38 88 GLN A CA 1
ATOM 625 C C . GLN A 1 88 ? 13.840 6.483 1.875 1.00 88.38 88 GLN A C 1
ATOM 627 O O . GLN A 1 88 ? 12.771 6.748 1.334 1.00 88.38 88 GLN A O 1
ATOM 632 N N . PHE A 1 89 ? 14.061 5.326 2.510 1.00 86.00 89 PHE A N 1
ATOM 633 C CA . PHE A 1 89 ? 13.046 4.287 2.723 1.00 86.00 89 PHE A CA 1
ATOM 634 C C . PHE A 1 89 ? 12.613 4.158 4.191 1.00 86.00 89 PHE A C 1
ATOM 636 O O . PHE A 1 89 ? 11.909 3.204 4.543 1.00 86.00 89 PHE A O 1
ATOM 643 N N . ASP A 1 90 ? 13.004 5.123 5.029 1.00 90.00 90 ASP A N 1
ATOM 644 C CA . ASP A 1 90 ? 12.401 5.323 6.343 1.00 90.00 90 ASP A CA 1
ATOM 645 C C . ASP A 1 90 ? 10.945 5.781 6.204 1.00 90.00 90 ASP A C 1
ATOM 647 O O . ASP A 1 90 ? 10.517 6.298 5.170 1.00 90.00 90 ASP A O 1
ATOM 651 N N . GLY A 1 91 ? 10.178 5.619 7.282 1.00 86.12 91 GLY A N 1
ATOM 652 C CA . GLY A 1 91 ? 8.806 6.124 7.367 1.00 86.12 91 GLY A CA 1
ATOM 653 C C . GLY A 1 91 ? 7.728 5.046 7.359 1.00 86.12 91 GLY A C 1
ATOM 654 O O . GLY A 1 91 ? 6.552 5.374 7.200 1.00 86.12 91 GLY A O 1
ATOM 655 N N . LEU A 1 92 ? 8.080 3.771 7.570 1.00 94.31 92 LEU A N 1
ATOM 656 C CA . LEU A 1 92 ? 7.065 2.766 7.884 1.00 94.31 92 LEU A CA 1
ATOM 657 C C . LEU A 1 92 ? 6.425 3.094 9.242 1.00 94.31 92 LEU A C 1
A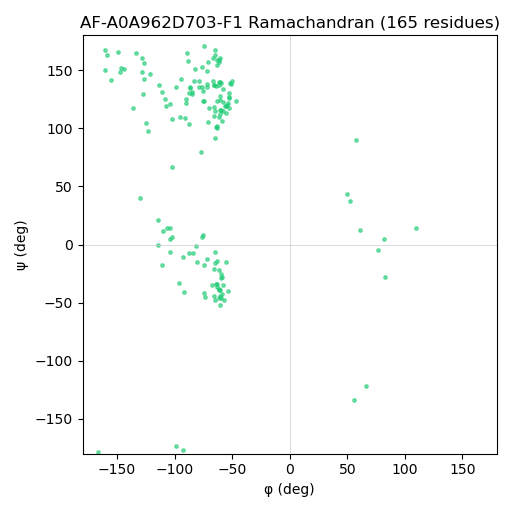TOM 659 O O . LEU A 1 92 ? 7.095 3.070 10.275 1.00 94.31 92 LEU A O 1
ATOM 663 N N . GLY A 1 93 ? 5.129 3.412 9.227 1.00 93.38 93 GLY A N 1
ATOM 664 C CA . GLY A 1 93 ? 4.346 3.673 10.433 1.00 93.38 93 GLY A CA 1
ATOM 665 C C . GLY A 1 93 ? 4.205 2.441 11.345 1.00 93.38 93 GLY A C 1
ATOM 666 O O . GLY A 1 93 ? 4.505 1.319 10.931 1.00 93.38 93 GLY A O 1
ATOM 667 N N . PRO A 1 94 ? 3.725 2.630 12.589 1.00 94.94 94 PRO A N 1
ATOM 668 C CA . PRO A 1 94 ? 3.627 1.557 13.582 1.00 94.94 94 PRO A CA 1
ATOM 669 C C . PRO A 1 94 ? 2.662 0.436 13.169 1.00 94.94 94 PRO A C 1
ATOM 671 O O . PRO A 1 94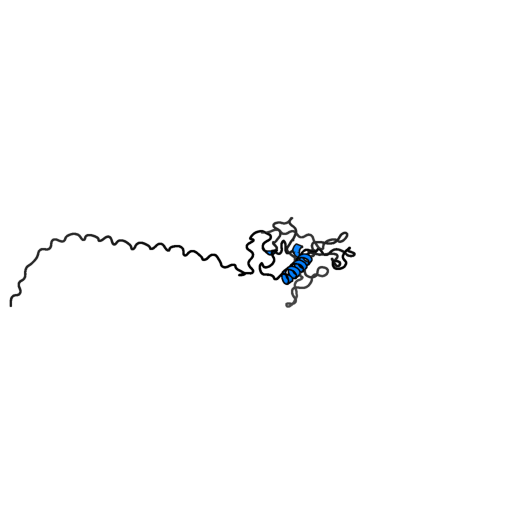 ? 2.918 -0.734 13.456 1.00 94.94 94 PRO A O 1
ATOM 674 N N . THR A 1 95 ? 1.587 0.784 12.461 1.00 97.06 95 THR A N 1
ATOM 675 C CA . THR A 1 95 ? 0.640 -0.144 11.838 1.00 97.06 95 THR A CA 1
ATOM 676 C C . THR A 1 95 ? 0.583 0.121 10.332 1.00 97.06 95 THR A C 1
ATOM 678 O O . THR A 1 95 ? 0.784 1.247 9.873 1.00 97.06 95 THR A O 1
ATOM 681 N N . PHE A 1 96 ? 0.381 -0.930 9.536 1.00 96.56 96 PHE A N 1
ATOM 682 C CA . PHE A 1 96 ? 0.311 -0.851 8.073 1.00 96.56 96 PHE A CA 1
ATOM 683 C C . PHE A 1 96 ? -0.438 -2.056 7.485 1.00 96.56 96 PHE A C 1
ATOM 685 O O . PHE A 1 96 ? -0.562 -3.095 8.128 1.00 96.56 96 PHE A O 1
ATOM 692 N N . ASN A 1 97 ? -0.890 -1.967 6.231 1.00 96.00 97 ASN A N 1
ATOM 693 C CA . ASN A 1 97 ? -1.332 -3.152 5.481 1.00 96.00 97 ASN A CA 1
ATOM 694 C C . ASN A 1 97 ? -0.203 -3.765 4.661 1.00 96.00 97 ASN A C 1
ATOM 696 O O . ASN A 1 97 ? -0.068 -4.983 4.600 1.00 96.00 97 ASN A O 1
ATOM 700 N N . ARG A 1 98 ? 0.633 -2.935 4.030 1.00 95.75 98 ARG A N 1
ATOM 701 C CA . ARG A 1 98 ? 1.789 -3.367 3.241 1.00 95.75 98 ARG A CA 1
ATOM 702 C C . ARG A 1 98 ? 2.925 -2.378 3.313 1.00 95.75 98 ARG A C 1
ATOM 704 O O . ARG A 1 98 ? 2.699 -1.181 3.387 1.00 95.75 98 ARG A O 1
ATOM 711 N N . ASN A 1 99 ? 4.138 -2.908 3.221 1.00 95.62 99 ASN A N 1
ATOM 712 C CA . ASN A 1 99 ? 5.346 -2.105 3.200 1.00 95.62 99 ASN A CA 1
ATOM 713 C C . ASN A 1 99 ? 5.973 -1.979 1.806 1.00 95.62 99 ASN A C 1
ATOM 715 O O . ASN A 1 99 ? 7.027 -1.386 1.699 1.00 95.62 99 ASN A O 1
ATOM 719 N N . ALA A 1 100 ? 5.354 -2.495 0.744 1.00 95.31 100 ALA A N 1
ATOM 720 C CA . ALA A 1 100 ? 5.764 -2.268 -0.645 1.00 95.31 100 ALA A CA 1
ATOM 721 C C . ALA A 1 100 ? 4.530 -2.244 -1.552 1.00 95.31 100 ALA A C 1
ATOM 723 O O . ALA A 1 100 ? 3.541 -2.924 -1.254 1.00 95.31 100 ALA A O 1
ATOM 724 N N . CYS A 1 101 ? 4.596 -1.525 -2.675 1.00 94.75 101 CYS A N 1
ATOM 725 C CA . CYS A 1 101 ? 3.507 -1.466 -3.656 1.00 94.75 101 CYS A CA 1
ATOM 726 C C . CYS A 1 101 ? 3.203 -2.866 -4.211 1.00 94.75 101 CYS A C 1
ATOM 728 O O . CYS A 1 101 ? 2.048 -3.304 -4.224 1.00 94.75 101 CYS A O 1
ATOM 730 N N . SER A 1 102 ? 4.259 -3.618 -4.541 1.00 95.25 102 SER A N 1
ATOM 731 C CA . SER A 1 102 ? 4.168 -5.012 -4.992 1.00 95.25 102 SER A CA 1
ATOM 732 C C . SER A 1 102 ? 3.597 -5.972 -3.944 1.00 95.25 102 SER A C 1
ATOM 734 O O . SER A 1 102 ? 3.177 -7.078 -4.280 1.00 95.25 102 SER A O 1
ATOM 736 N N . GLY A 1 103 ? 3.514 -5.547 -2.678 1.00 94.25 103 GLY A N 1
ATOM 737 C CA . GLY A 1 103 ? 2.853 -6.300 -1.621 1.00 94.25 103 GLY A CA 1
ATOM 738 C C . GLY A 1 103 ? 1.362 -6.514 -1.895 1.00 94.25 103 GLY A C 1
ATOM 739 O O . GLY A 1 103 ? 0.872 -7.607 -1.621 1.00 94.25 103 GLY A O 1
ATOM 740 N N . CYS A 1 104 ? 0.675 -5.505 -2.444 1.00 94.75 104 CYS A N 1
ATOM 741 C CA . CYS A 1 104 ? -0.724 -5.604 -2.885 1.00 94.75 104 CYS A CA 1
ATOM 742 C C . CYS A 1 104 ? -0.839 -5.902 -4.388 1.00 94.75 104 CYS A C 1
ATOM 744 O O . CYS A 1 104 ? -1.773 -6.574 -4.819 1.00 94.75 104 CYS A O 1
ATOM 746 N N . HIS A 1 105 ? 0.100 -5.402 -5.189 1.00 93.94 105 HIS A N 1
ATOM 747 C CA . HIS A 1 105 ? 0.132 -5.559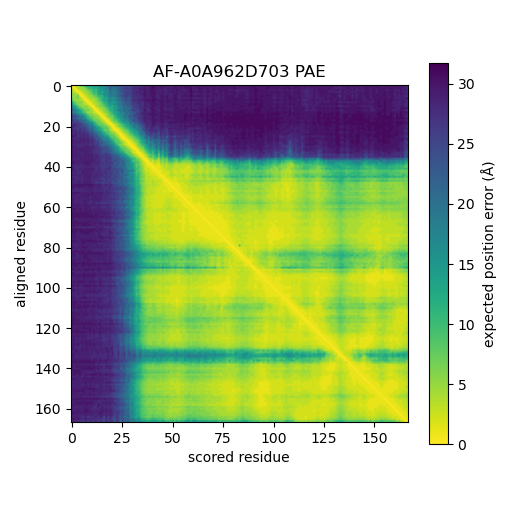 -6.642 1.00 93.94 105 HIS A CA 1
ATOM 748 C C . HIS A 1 105 ? 1.143 -6.635 -7.041 1.00 93.94 105 HIS A C 1
ATOM 750 O O . HIS A 1 105 ? 2.203 -6.353 -7.604 1.00 93.94 105 HIS A O 1
ATOM 756 N N . LEU A 1 106 ? 0.843 -7.883 -6.679 1.00 90.44 106 LEU A N 1
ATOM 757 C CA . LEU A 1 106 ? 1.750 -9.004 -6.899 1.00 90.44 106 LEU A CA 1
ATOM 758 C C . LEU A 1 106 ? 2.084 -9.148 -8.390 1.00 90.44 106 LEU A C 1
ATOM 760 O O . LEU A 1 106 ? 1.184 -9.341 -9.207 1.00 90.44 106 LEU A O 1
ATOM 764 N N . ARG A 1 107 ? 3.384 -9.101 -8.721 1.00 91.50 107 ARG A N 1
ATOM 765 C CA . ARG A 1 107 ? 3.899 -9.168 -10.106 1.00 91.50 107 ARG A CA 1
ATOM 766 C C . ARG A 1 107 ? 3.236 -8.139 -11.029 1.00 91.50 107 ARG A C 1
ATOM 768 O O . ARG A 1 107 ? 2.892 -8.458 -12.165 1.00 91.50 107 ARG A O 1
ATOM 775 N N . ASP A 1 108 ? 2.973 -6.953 -10.479 1.00 93.62 108 ASP A N 1
ATOM 776 C CA . ASP A 1 108 ? 2.323 -5.823 -11.157 1.00 93.62 108 ASP A CA 1
ATOM 777 C C . ASP A 1 108 ? 0.901 -6.142 -11.651 1.00 93.62 108 ASP A C 1
ATOM 779 O O . ASP A 1 108 ? 0.284 -5.397 -12.410 1.00 93.62 108 ASP A O 1
ATOM 783 N N . GLY A 1 109 ? 0.360 -7.270 -11.191 1.00 91.25 109 GLY A N 1
ATOM 784 C CA . GLY A 1 109 ? -0.936 -7.782 -11.574 1.00 91.25 109 GLY A CA 1
ATOM 785 C C . GLY A 1 109 ? -2.055 -7.327 -10.650 1.00 91.25 109 GLY A C 1
ATOM 786 O O . GLY A 1 109 ? -1.891 -6.563 -9.691 1.00 91.25 109 GLY A O 1
ATOM 787 N N . ARG A 1 110 ? -3.245 -7.849 -10.947 1.00 89.38 110 ARG A N 1
ATOM 788 C CA . ARG A 1 110 ? -4.426 -7.636 -10.120 1.00 89.38 110 ARG A CA 1
ATOM 789 C C . ARG A 1 110 ? -4.353 -8.495 -8.863 1.00 89.38 110 ARG A C 1
ATOM 791 O O . ARG A 1 110 ? -4.086 -9.693 -8.927 1.00 89.38 110 ARG A O 1
ATOM 798 N N . GLY A 1 111 ? -4.684 -7.877 -7.739 1.00 89.81 111 GLY A N 1
ATOM 799 C CA . GLY A 1 111 ? -4.955 -8.588 -6.506 1.00 89.81 111 GLY A CA 1
ATOM 800 C C . GLY A 1 111 ? -6.123 -9.568 -6.605 1.00 89.81 111 GLY A C 1
ATOM 801 O O . GLY A 1 111 ? -7.006 -9.438 -7.456 1.00 89.81 111 GLY A O 1
ATOM 802 N N . ARG A 1 112 ? -6.163 -10.511 -5.668 1.00 90.6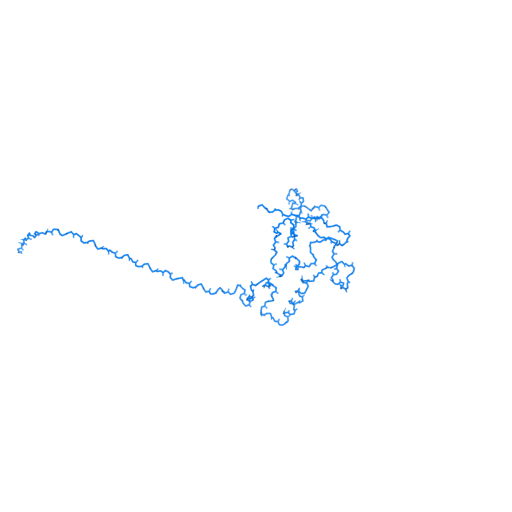9 112 ARG A N 1
ATOM 803 C CA . ARG A 1 112 ? -7.323 -11.356 -5.391 1.00 90.69 112 ARG A CA 1
ATOM 804 C C . ARG A 1 112 ? -7.716 -11.295 -3.910 1.00 90.69 112 ARG A C 1
ATOM 806 O O . ARG A 1 112 ? -6.866 -10.992 -3.067 1.00 90.69 112 ARG A O 1
ATOM 813 N N . PRO A 1 113 ? -8.981 -11.593 -3.586 1.00 91.56 113 PRO A N 1
ATOM 814 C CA . PRO A 1 113 ? -9.364 -11.883 -2.214 1.00 91.56 113 PRO A CA 1
ATOM 815 C C . PRO A 1 113 ? -8.627 -13.121 -1.655 1.00 91.56 113 PRO A C 1
ATOM 817 O O . PRO A 1 113 ? -8.173 -13.973 -2.434 1.00 91.56 113 PRO A O 1
ATOM 820 N N . PRO A 1 114 ? -8.528 -13.254 -0.317 1.00 93.06 114 PRO A N 1
ATOM 821 C CA . PRO A 1 114 ? -8.090 -14.501 0.310 1.00 93.06 114 PRO A CA 1
ATOM 822 C C . PRO A 1 114 ? -9.060 -15.634 -0.051 1.00 93.06 114 PRO A C 1
ATOM 824 O O . PRO A 1 114 ? -10.269 -15.427 -0.067 1.00 93.06 114 PRO A O 1
ATOM 827 N N . ALA A 1 115 ? -8.556 -16.834 -0.326 1.00 93.12 115 ALA A N 1
ATOM 828 C CA . ALA A 1 115 ? -9.355 -18.001 -0.702 1.00 93.12 115 ALA A CA 1
ATOM 829 C C . ALA A 1 115 ? -10.103 -18.623 0.488 1.00 93.12 115 ALA A C 1
ATOM 831 O O . ALA A 1 115 ? -11.054 -19.377 0.299 1.00 93.12 115 ALA A O 1
ATOM 832 N N . GLY A 1 116 ? -9.698 -18.307 1.719 1.00 93.94 116 GLY A N 1
ATOM 833 C CA . GLY A 1 116 ? -10.340 -18.821 2.921 1.00 93.94 116 GLY A CA 1
ATOM 834 C C . GLY A 1 116 ? -9.920 -18.082 4.193 1.00 93.94 116 GLY A C 1
ATOM 835 O O . GLY A 1 116 ? -9.096 -17.168 4.145 1.00 93.94 116 GLY A O 1
ATOM 836 N N . PRO A 1 117 ? -10.443 -18.501 5.356 1.00 93.19 117 PRO A N 1
ATOM 837 C CA . PRO A 1 117 ? -10.356 -17.737 6.604 1.00 93.19 117 PRO A CA 1
ATOM 838 C C . PRO A 1 117 ? -8.963 -17.693 7.235 1.00 93.19 117 PRO A C 1
ATOM 840 O O . PRO A 1 117 ? -8.737 -16.917 8.161 1.00 93.19 117 PRO A O 1
ATOM 843 N N . HIS A 1 118 ? -8.038 -18.527 6.762 1.00 92.56 118 HIS A N 1
ATOM 844 C CA . HIS A 1 118 ? -6.657 -18.581 7.243 1.00 92.56 118 HIS A CA 1
ATOM 845 C C . HIS A 1 118 ? -5.661 -17.918 6.289 1.00 92.56 118 HIS A C 1
ATOM 847 O O . HIS A 1 118 ? -4.490 -17.789 6.639 1.00 92.56 118 HIS A O 1
ATOM 853 N N . GLU A 1 119 ? -6.104 -17.496 5.102 1.00 94.06 119 GLU A N 1
ATOM 854 C CA . GLU A 1 119 ? -5.242 -16.782 4.168 1.00 94.06 119 GLU A CA 1
ATOM 855 C C . GLU A 1 119 ? -5.229 -15.276 4.500 1.00 94.06 119 GLU A C 1
ATOM 857 O O . GLU A 1 119 ? -6.299 -14.686 4.679 1.00 94.06 119 GLU A O 1
ATOM 862 N N . PRO A 1 120 ? -4.049 -14.633 4.591 1.00 91.50 120 PRO A N 1
ATOM 863 C CA . PRO A 1 120 ? -3.955 -13.196 4.835 1.00 91.50 120 PRO A CA 1
ATOM 864 C C . PRO A 1 120 ? -4.616 -12.351 3.738 1.00 91.50 120 PRO A C 1
ATOM 866 O O . PRO A 1 120 ? -4.714 -12.756 2.579 1.00 91.50 120 PRO A O 1
ATOM 869 N N . LEU A 1 121 ? -4.998 -11.116 4.080 1.00 93.25 121 LEU A N 1
ATOM 870 C CA . LEU A 1 121 ? -5.494 -10.139 3.108 1.00 93.25 121 LEU A CA 1
ATOM 871 C C . LEU A 1 121 ? -4.320 -9.549 2.331 1.00 93.25 121 LEU A C 1
ATOM 873 O O . LEU A 1 121 ? -3.808 -8.464 2.613 1.00 93.25 121 LEU A O 1
ATOM 877 N N . ASP A 1 122 ? -3.844 -10.310 1.351 1.00 92.56 122 ASP A N 1
ATOM 878 C CA . ASP A 1 122 ? -2.621 -9.936 0.672 1.00 92.56 122 ASP A CA 1
ATOM 879 C C . ASP A 1 122 ? -2.806 -8.760 -0.298 1.00 92.56 122 ASP A C 1
ATOM 881 O O . ASP A 1 122 ? -2.044 -7.801 -0.334 1.00 92.56 122 ASP A O 1
ATOM 885 N N . SER A 1 123 ? -3.898 -8.764 -1.031 1.00 94.00 123 SER A N 1
ATOM 886 C CA . SER A 1 123 ? -4.200 -7.709 -1.995 1.00 94.00 123 SER A CA 1
ATOM 887 C C . SER A 1 123 ? -5.613 -7.188 -1.796 1.00 94.00 123 SER A C 1
ATOM 889 O O . SER A 1 123 ? -6.382 -7.000 -2.735 1.00 94.00 123 SER A O 1
ATOM 891 N N . SER A 1 124 ? -5.998 -7.059 -0.531 1.00 93.31 124 SER A N 1
ATOM 892 C CA . SER A 1 124 ? -7.332 -6.664 -0.101 1.00 93.31 124 SER A CA 1
ATOM 893 C C . SER A 1 124 ? -7.229 -5.803 1.147 1.00 93.31 124 SER A C 1
ATOM 895 O O . SER A 1 124 ? -6.290 -5.931 1.926 1.00 93.31 124 SER A O 1
ATOM 897 N N . LEU A 1 125 ? -8.201 -4.915 1.320 1.00 94.81 125 LEU A N 1
ATOM 898 C CA . LEU A 1 125 ? -8.279 -4.000 2.450 1.00 94.81 125 LEU A CA 1
ATOM 899 C C . LEU A 1 125 ? -9.644 -4.163 3.102 1.00 94.81 125 LEU A C 1
ATOM 901 O O . LEU A 1 125 ? -10.648 -4.310 2.404 1.00 94.81 125 LEU A O 1
ATOM 905 N N . LEU A 1 126 ? -9.681 -4.081 4.428 1.00 95.44 126 LEU A N 1
ATOM 906 C CA . LEU A 1 126 ? -10.929 -3.950 5.163 1.00 95.44 126 LEU A CA 1
ATOM 907 C C . LEU A 1 126 ? -11.172 -2.470 5.445 1.00 95.44 126 LEU A C 1
ATOM 909 O O . LEU A 1 126 ? -10.464 -1.854 6.244 1.00 95.44 126 LEU A O 1
ATOM 913 N N . ARG A 1 127 ? -12.168 -1.904 4.763 1.00 96.19 127 ARG A N 1
ATOM 914 C CA . ARG A 1 127 ? -12.657 -0.551 5.030 1.00 96.19 127 ARG A CA 1
ATOM 915 C C . ARG A 1 127 ? -13.713 -0.606 6.123 1.00 96.19 127 ARG A C 1
ATOM 917 O O . ARG A 1 127 ? -14.593 -1.462 6.088 1.00 96.19 127 ARG A O 1
ATOM 924 N N . VAL A 1 128 ? -13.606 0.305 7.081 1.00 96.00 128 VAL A N 1
ATOM 925 C CA . VAL A 1 128 ? -14.521 0.419 8.220 1.00 96.00 128 VAL A CA 1
ATOM 926 C C . VAL A 1 128 ? -15.016 1.849 8.335 1.00 96.00 128 VAL A C 1
ATOM 928 O O . VAL A 1 128 ? -14.311 2.794 7.986 1.00 96.00 128 VAL A O 1
ATOM 931 N N . SER A 1 129 ? -16.241 2.005 8.814 1.00 97.06 129 SER A N 1
ATOM 932 C CA . SER A 1 129 ? -16.843 3.310 9.056 1.00 97.06 129 SER A CA 1
ATOM 933 C C . SER A 1 129 ? -18.004 3.184 10.025 1.00 97.06 129 SER A C 1
ATOM 935 O O . SER A 1 129 ? -18.718 2.181 10.017 1.00 97.06 129 SER A O 1
ATOM 937 N N . LEU A 1 130 ? -18.237 4.237 10.794 1.00 95.62 130 LEU A N 1
ATOM 938 C CA . LEU A 1 130 ? -19.495 4.445 11.492 1.00 95.62 130 LEU A CA 1
ATOM 939 C C . LEU A 1 130 ? -20.574 4.916 10.500 1.00 95.62 130 LEU A C 1
ATOM 941 O O . LEU A 1 130 ? -20.248 5.539 9.479 1.00 95.62 130 LEU A O 1
ATOM 945 N N . PRO A 1 131 ? -21.861 4.645 10.781 1.00 94.00 131 PRO A N 1
ATOM 946 C CA . PRO A 1 131 ? -22.943 5.273 10.039 1.00 94.00 131 PRO A CA 1
ATOM 947 C C . PRO A 1 131 ? -22.888 6.795 10.233 1.00 94.00 131 PRO A C 1
ATOM 949 O O . PRO A 1 131 ? -22.671 7.281 11.342 1.00 94.00 131 PRO A O 1
ATOM 952 N N . GLY A 1 132 ? -23.092 7.548 9.155 1.00 90.00 132 GLY A N 1
ATOM 953 C CA . GLY A 1 132 ? -23.280 8.997 9.225 1.00 90.00 132 GLY A CA 1
ATOM 954 C C . GLY A 1 132 ? -24.746 9.372 9.434 1.00 90.00 132 GLY A C 1
ATOM 955 O O . GLY A 1 132 ? -25.649 8.610 9.091 1.00 90.00 132 GLY A O 1
ATOM 956 N N . SER A 1 133 ? -24.995 10.571 9.955 1.00 92.44 133 SER A N 1
ATOM 957 C CA . SER A 1 133 ? -26.323 11.194 9.982 1.00 92.44 133 SER A CA 1
ATOM 958 C C . SER A 1 133 ? -26.514 12.119 8.773 1.00 92.44 133 SER A C 1
ATOM 960 O O . SER A 1 133 ? -25.575 12.789 8.346 1.00 92.44 133 SER A O 1
ATOM 962 N N . ASN A 1 134 ? -27.720 12.162 8.196 1.00 89.81 134 ASN A N 1
ATOM 963 C CA . ASN A 1 134 ? -28.095 13.105 7.128 1.00 89.81 134 ASN A CA 1
ATOM 964 C C . ASN A 1 134 ? -27.102 13.180 5.946 1.00 89.81 134 ASN A C 1
ATOM 966 O O . ASN A 1 134 ? -26.751 14.264 5.489 1.00 89.81 134 ASN A O 1
ATOM 970 N N . GLY A 1 135 ? -26.617 12.031 5.463 1.00 87.12 135 GLY A N 1
ATOM 971 C CA . GLY A 1 135 ? -25.696 11.977 4.320 1.00 87.12 135 GLY A CA 1
ATOM 972 C C . GLY A 1 135 ? -24.222 12.235 4.650 1.00 87.12 135 GLY A C 1
ATOM 973 O O . GLY A 1 135 ? -23.401 12.232 3.742 1.00 87.12 135 GLY A O 1
ATOM 974 N N . SER A 1 136 ? -23.851 12.385 5.926 1.00 88.56 136 SER A N 1
ATOM 975 C CA . SER A 1 136 ? -22.446 12.530 6.356 1.00 88.56 136 SER A CA 1
ATOM 976 C C . SER A 1 136 ? -21.634 11.225 6.337 1.00 88.56 136 SER A C 1
ATOM 978 O O . SER A 1 136 ? -20.518 11.192 6.844 1.00 88.56 136 SER A O 1
ATOM 980 N N . ALA A 1 137 ? -22.189 10.142 5.785 1.00 90.25 137 ALA A N 1
ATOM 981 C CA . ALA A 1 137 ? -21.521 8.851 5.690 1.00 90.25 137 ALA A CA 1
ATOM 982 C C . ALA A 1 137 ? -20.563 8.793 4.479 1.00 90.25 137 ALA A C 1
ATOM 984 O O . ALA A 1 137 ? -20.855 9.393 3.443 1.00 90.25 137 ALA A O 1
ATOM 985 N N . PRO A 1 138 ? -19.481 7.998 4.555 1.00 93.44 138 PRO A N 1
ATOM 986 C CA . PRO A 1 138 ? -19.054 7.225 5.729 1.00 93.44 138 PRO A CA 1
ATOM 987 C C . PRO A 1 138 ? -18.519 8.171 6.836 1.00 93.44 138 PRO A C 1
ATOM 989 O O . PRO A 1 138 ? -18.149 9.289 6.502 1.00 93.44 138 PRO A O 1
ATOM 992 N N . VAL A 1 139 ? -18.505 7.766 8.128 1.00 96.00 139 VAL A N 1
ATOM 993 C CA . VAL A 1 139 ? -17.845 8.487 9.263 1.00 96.00 139 VAL A CA 1
ATOM 994 C C . VAL A 1 139 ? -16.656 7.690 9.833 1.00 96.00 139 VAL A C 1
ATOM 996 O O . VAL A 1 139 ? -16.745 6.470 9.974 1.00 96.00 139 VAL A O 1
ATOM 999 N N . ALA A 1 140 ? -15.532 8.356 10.130 1.00 96.69 140 ALA A N 1
ATOM 1000 C CA . ALA A 1 140 ? -14.299 7.692 10.551 1.00 96.69 140 ALA A CA 1
ATOM 1001 C C . ALA A 1 140 ? -14.503 7.011 11.905 1.00 96.69 140 ALA A C 1
ATOM 1003 O O . ALA A 1 140 ? -15.088 7.593 12.819 1.00 96.69 140 ALA A O 1
ATOM 1004 N N . VAL A 1 141 ? -13.988 5.795 12.054 1.00 97.00 141 VAL A N 1
ATOM 1005 C CA . VAL A 1 141 ? -13.978 5.097 13.338 1.00 97.00 141 VAL A CA 1
ATOM 1006 C C . VAL A 1 141 ? -12.882 5.721 14.214 1.00 97.00 141 VAL A C 1
ATOM 1008 O O . VAL A 1 141 ? -11.722 5.744 13.793 1.00 97.00 141 VAL A O 1
ATOM 1011 N N . PRO A 1 142 ? -13.192 6.225 15.422 1.00 95.56 142 PRO A N 1
ATOM 1012 C CA . PRO A 1 142 ? -12.176 6.762 16.324 1.00 95.56 142 PRO A CA 1
ATOM 1013 C C . PRO A 1 142 ? -11.039 5.761 16.558 1.00 95.56 142 PRO A C 1
ATOM 1015 O O . PRO A 1 142 ? -11.284 4.589 16.828 1.00 95.56 142 PRO A O 1
ATOM 1018 N N . GLY A 1 143 ? -9.794 6.217 16.413 1.00 94.00 143 GLY A N 1
ATOM 1019 C CA . GLY A 1 143 ? -8.592 5.386 16.553 1.00 94.00 143 GLY A CA 1
ATOM 1020 C C . GLY A 1 143 ? -8.191 4.578 15.311 1.00 94.00 143 GLY A C 1
ATOM 1021 O O . GLY A 1 143 ? -7.002 4.362 15.121 1.00 94.00 143 GLY A O 1
ATOM 1022 N N . TYR A 1 144 ? -9.133 4.199 14.439 1.00 94.69 144 TYR A N 1
ATOM 1023 C CA . TYR A 1 144 ? -8.864 3.361 13.253 1.00 94.69 144 TYR A CA 1
ATOM 1024 C C . TYR A 1 144 ? -9.009 4.113 11.918 1.00 94.69 144 TYR A C 1
ATOM 1026 O O . TYR A 1 144 ? -8.548 3.670 10.870 1.00 94.69 144 TYR A O 1
ATOM 1034 N N . GLY A 1 145 ? -9.687 5.260 11.913 1.00 95.88 145 GLY A N 1
ATOM 1035 C CA . GLY A 1 145 ? -9.991 5.984 10.684 1.00 95.88 145 GLY A CA 1
ATOM 1036 C C . GLY A 1 145 ? -10.960 5.204 9.792 1.00 95.88 145 GLY A C 1
ATOM 1037 O O . GLY A 1 145 ? -12.082 4.903 10.192 1.00 95.88 145 GLY A O 1
ATOM 1038 N N . TRP A 1 146 ? -10.538 4.909 8.563 1.00 96.31 146 TRP A N 1
ATOM 1039 C CA . TRP A 1 146 ? -11.388 4.332 7.508 1.00 96.31 146 TRP A CA 1
ATOM 1040 C C . TRP A 1 146 ? -10.992 2.923 7.086 1.00 96.31 146 TRP A C 1
ATOM 1042 O O . TRP A 1 146 ? -11.545 2.368 6.131 1.00 96.31 146 TRP A O 1
ATOM 1052 N N . GLN A 1 147 ? -9.950 2.381 7.699 1.00 96.56 147 GLN A N 1
ATOM 1053 C CA . GLN A 1 147 ? -9.281 1.179 7.238 1.00 96.56 147 GLN A CA 1
ATOM 1054 C C . GLN A 1 147 ? -8.601 0.508 8.413 1.00 96.56 147 GLN A C 1
ATOM 1056 O O . GLN A 1 147 ? -8.022 1.185 9.247 1.00 96.56 147 GLN A O 1
ATOM 1061 N N . ILE A 1 148 ? -8.642 -0.817 8.425 1.00 97.62 148 ILE A N 1
ATOM 1062 C CA . ILE A 1 148 ? -7.894 -1.611 9.390 1.00 97.62 148 ILE A CA 1
ATOM 1063 C C . ILE A 1 148 ? -6.513 -1.941 8.826 1.00 97.62 148 ILE A C 1
ATOM 1065 O O . ILE A 1 148 ? -6.408 -2.544 7.754 1.00 97.62 148 ILE A O 1
ATOM 1069 N N . ASN A 1 149 ? -5.469 -1.604 9.578 1.00 97.19 149 ASN A N 1
ATOM 1070 C CA . ASN A 1 149 ? -4.090 -2.007 9.333 1.00 97.19 149 ASN A CA 1
ATOM 1071 C C . ASN A 1 149 ? -3.799 -3.362 10.003 1.00 97.19 149 ASN A C 1
ATOM 1073 O O . ASN A 1 149 ? -3.625 -3.470 11.218 1.00 97.19 149 ASN A O 1
ATOM 1077 N N . ASP A 1 150 ? -3.749 -4.420 9.197 1.00 96.50 150 ASP A N 1
ATOM 1078 C CA . ASP A 1 150 ? -3.650 -5.817 9.645 1.00 96.50 150 ASP A CA 1
ATOM 1079 C C . ASP A 1 150 ? -2.224 -6.274 9.998 1.00 96.50 150 ASP A C 1
ATOM 1081 O O . ASP A 1 150 ? -2.017 -7.420 10.407 1.00 96.50 150 ASP A O 1
ATOM 1085 N N . ARG A 1 151 ? -1.229 -5.394 9.850 1.00 96.62 151 ARG A N 1
ATOM 1086 C CA . ARG A 1 151 ? 0.168 -5.628 10.227 1.00 96.62 151 ARG A CA 1
ATOM 1087 C C . ARG A 1 151 ? 0.682 -4.489 11.099 1.00 96.62 151 ARG A C 1
ATOM 1089 O O . ARG A 1 151 ? 0.140 -3.385 11.111 1.00 96.62 151 ARG A O 1
ATOM 1096 N N . ALA A 1 152 ? 1.755 -4.780 11.815 1.00 97.19 152 ALA A N 1
ATOM 1097 C CA . ALA A 1 152 ? 2.446 -3.830 12.663 1.00 97.19 152 ALA A CA 1
ATOM 1098 C C . ALA A 1 152 ? 3.937 -4.158 12.728 1.00 97.19 152 ALA A C 1
ATOM 1100 O O . ALA A 1 152 ? 4.373 -5.238 12.314 1.00 97.19 152 ALA A O 1
ATOM 1101 N N . ILE A 1 153 ? 4.705 -3.195 13.219 1.00 96.50 153 ILE A N 1
ATOM 1102 C CA . ILE A 1 153 ? 6.129 -3.349 13.512 1.00 96.50 153 ILE A CA 1
ATOM 1103 C C . ILE A 1 153 ? 6.330 -4.173 14.795 1.00 96.50 153 ILE A C 1
ATOM 1105 O O . ILE A 1 153 ? 5.379 -4.462 15.523 1.00 96.50 153 ILE A O 1
ATOM 1109 N N . GLU A 1 154 ? 7.571 -4.556 15.090 1.00 94.75 154 GLU A N 1
ATOM 1110 C CA . GLU A 1 154 ? 7.884 -5.293 16.318 1.00 94.75 154 GLU A CA 1
ATOM 1111 C C . GLU A 1 154 ? 7.503 -4.495 17.577 1.00 94.75 154 GLU A C 1
ATOM 1113 O O . GLU A 1 154 ? 7.684 -3.281 17.645 1.00 94.75 154 GLU A O 1
ATOM 1118 N N . GLY A 1 155 ? 6.936 -5.182 18.571 1.00 96.50 155 GLY A N 1
ATOM 1119 C CA . GLY A 1 155 ? 6.479 -4.566 19.820 1.00 96.50 155 GLY A CA 1
ATOM 1120 C C . GLY A 1 155 ? 5.155 -3.798 19.723 1.00 96.50 155 GLY A C 1
ATOM 1121 O O . GLY A 1 155 ? 4.631 -3.381 20.754 1.00 96.50 155 GLY A O 1
ATOM 1122 N N . VAL A 1 156 ? 4.573 -3.651 18.527 1.00 97.69 156 VAL A N 1
ATOM 1123 C CA . VAL A 1 156 ? 3.280 -2.985 18.312 1.00 97.69 156 VAL A CA 1
ATOM 1124 C C . VAL A 1 156 ? 2.223 -4.018 17.899 1.00 97.69 156 VAL A C 1
ATOM 1126 O O . VAL A 1 156 ? 2.465 -4.822 16.997 1.00 97.69 156 VAL A O 1
ATOM 1129 N N . PRO A 1 157 ? 1.032 -4.040 18.523 1.00 97.12 157 PRO A N 1
ATOM 1130 C CA . PRO A 1 157 ? -0.061 -4.880 18.049 1.00 97.12 157 PRO A CA 1
ATOM 1131 C C . PRO A 1 157 ? -0.648 -4.336 16.737 1.00 97.12 157 PRO A C 1
ATOM 1133 O O . PRO A 1 157 ? -0.878 -3.137 16.597 1.00 97.12 157 PRO A O 1
ATOM 1136 N N . ALA A 1 158 ? -0.945 -5.229 15.789 1.00 97.25 158 ALA A N 1
ATOM 1137 C CA . ALA A 1 158 ? -1.773 -4.885 14.632 1.00 97.25 158 ALA A CA 1
ATOM 1138 C C . ALA A 1 158 ? -3.191 -4.497 15.077 1.00 97.25 158 ALA A C 1
ATOM 1140 O O . ALA A 1 158 ? -3.675 -4.976 16.105 1.00 97.25 158 ALA A O 1
ATOM 1141 N N . GLU A 1 159 ? -3.880 -3.683 14.277 1.00 97.50 159 GLU A N 1
ATOM 1142 C CA . GLU A 1 159 ? -5.205 -3.161 14.635 1.00 97.50 159 GLU A CA 1
ATOM 1143 C C . GLU A 1 159 ? -6.258 -4.266 14.756 1.00 97.50 159 GLU A C 1
ATOM 1145 O O . GLU A 1 159 ? -7.143 -4.187 15.607 1.00 97.50 159 GLU A O 1
ATOM 1150 N N . ALA A 1 160 ? -6.146 -5.311 13.931 1.00 95.38 160 ALA A N 1
ATOM 1151 C CA . ALA A 1 160 ? -6.920 -6.538 14.068 1.00 95.38 160 ALA A CA 1
ATOM 1152 C C . ALA A 1 160 ? -6.268 -7.710 13.319 1.00 95.38 160 ALA A C 1
ATOM 1154 O O . ALA A 1 160 ? -5.408 -7.534 12.456 1.00 95.38 160 ALA A O 1
ATOM 1155 N N . ARG A 1 161 ? -6.754 -8.927 13.597 1.00 93.62 161 ARG A N 1
ATOM 1156 C CA . ARG A 1 161 ? -6.569 -10.096 12.725 1.00 93.62 161 ARG A CA 1
ATOM 1157 C C . ARG A 1 161 ? -7.869 -10.362 11.976 1.00 93.62 161 ARG A C 1
ATOM 1159 O O . ARG A 1 161 ? -8.897 -10.603 12.602 1.00 93.62 161 ARG A O 1
ATOM 1166 N N . ILE A 1 162 ? -7.814 -10.337 10.650 1.00 93.69 162 ILE A N 1
ATOM 1167 C CA . ILE A 1 162 ? -8.993 -10.465 9.789 1.00 93.69 162 ILE A CA 1
ATOM 1168 C C . ILE A 1 162 ? -9.096 -11.909 9.285 1.00 93.69 162 ILE A C 1
ATOM 1170 O O . ILE A 1 162 ? -8.098 -12.489 8.861 1.00 93.69 162 ILE A O 1
ATOM 1174 N N . ARG A 1 163 ? -10.302 -12.486 9.323 1.00 93.69 163 ARG A N 1
ATOM 1175 C CA . ARG A 1 163 ? -10.628 -13.794 8.731 1.00 93.69 163 ARG A CA 1
ATOM 1176 C C . ARG A 1 163 ? -11.845 -13.638 7.827 1.00 93.69 163 ARG A C 1
ATOM 1178 O O . ARG A 1 163 ? -12.846 -13.078 8.268 1.00 93.69 163 ARG A O 1
ATOM 1185 N N . ILE A 1 164 ? -11.762 -14.120 6.587 1.00 92.25 164 ILE A N 1
ATOM 1186 C CA . ILE A 1 164 ? -12.868 -14.056 5.621 1.00 92.25 164 ILE A CA 1
ATOM 1187 C C . ILE A 1 164 ? -13.453 -15.449 5.398 1.00 92.25 164 ILE A C 1
ATOM 1189 O O . ILE A 1 164 ? -12.739 -16.381 5.033 1.00 92.25 164 ILE A O 1
ATOM 1193 N N . HIS A 1 165 ? -14.764 -15.566 5.600 1.00 93.25 165 HIS A N 1
ATOM 1194 C CA . HIS A 1 165 ? -15.551 -16.745 5.256 1.00 93.25 165 HIS A CA 1
ATOM 1195 C C . HIS A 1 165 ? -16.419 -16.409 4.042 1.00 93.25 165 HIS A C 1
ATOM 1197 O O . HIS A 1 165 ? -17.232 -15.490 4.106 1.00 93.25 165 HIS A O 1
ATOM 1203 N N . TRP A 1 166 ? -16.216 -17.133 2.942 1.00 90.62 166 TRP A N 1
ATOM 1204 C CA . TRP A 1 166 ? -17.054 -17.026 1.749 1.00 90.62 166 TRP A CA 1
ATOM 1205 C C . TRP A 1 166 ? -18.301 -17.890 1.922 1.00 90.62 166 TRP A C 1
ATOM 1207 O O . TRP A 1 166 ? -18.214 -18.983 2.487 1.00 90.62 166 TRP A O 1
ATOM 1217 N N . VAL A 1 167 ? -19.436 -17.375 1.453 1.00 87.81 167 VAL A N 1
ATOM 1218 C CA . VAL A 1 167 ? -20.731 -18.068 1.405 1.00 87.81 167 VAL A CA 1
ATOM 1219 C C . VAL A 1 167 ? -21.103 -18.403 -0.027 1.00 87.81 167 VAL A C 1
ATOM 1221 O O . VAL A 1 167 ? -20.697 -17.630 -0.926 1.00 87.81 167 VAL A O 1
#

Foldseek 3Di:
DDDDDDDDDDDDDDDDDPPPDDPPPPPPDPPPDPPPQQPVHQQQDPDDDLLRQVDGRPPDDPVVVVVSVVVSCQQADFQDDPPDPDNVSHDDDQFAQGRHNCQQCPSVHHHDAAPFFPGDRRNDWDFDADDDPPPPPRHQDPPQGGTFRCDGDPPGDGSDPGGDDDD